Protein AF-0000000067829234 (afdb_homodimer)

Nearest PDB structures (foldseek):
  2b5a-assembly1_A  TM=8.976E-01  e=8.799E-05  [Bacillus] caldolyticus
  1y7y-assembly1_B  TM=9.297E-01  e=1.740E-04  Aeromonas hydrophila
  3f51-assembly1_A  TM=8.571E-01  e=1.270E-04  Corynebacterium glutamicum
  3f52-assembly1_A  TM=8.426E-01  e=2.511E-04  Corynebacterium glutamicum
  3f52-assembly1_E  TM=8.474E-01  e=3.439E-04  Corynebacterium glutamicum

Organism: Lawsonia intracellularis (strain PHE/MN1-00) (NCBI:txid363253)

pLDDT: mean 92.67, std 13.58, range [42.0, 98.81]

Secondary structure (DSSP, 8-state):
--THHHHHHHHHHHHHHHHTT--HHHHHHHHTS-HHHHHHHHTT----BHHHHHHHHHHTT--HHHHHHHHHHHHHHHT-/--THHHHHHHHHHHHHHHHTT--HHHHHHHHTS-HHHHHHHHTT----BHHHHHHHHHHTT--HHHHHHHHHHHHHHHT-

Radius of gyration: 15.02 Å; Cα contacts (8 Å, |Δi|>4): 234; chains: 2; bounding box: 24×43×37 Å

InterPro domains:
  IPR001387 Cro/C1-type, helix-turn-helix domain [PF01381] (13-67)
  IPR001387 Cro/C1-type, helix-turn-helix domain [PS50943] (13-67)
  IPR001387 Cro/C1-type, helix-turn-helix domain [SM00530] (12-67)
  IPR001387 Cro/C1-type, helix-turn-helix domain [cd00093] (10-67)
  IPR010982 Lambda repressor-like, DNA-binding domain superfamily [G3DSA:1.10.260.40] (1-76)
  IPR010982 Lambda repressor-like, DNA-binding domain superfamily [SSF47413] (5-69)
  IPR050807 Transcriptional regulator/dioxygenase, bacterial-type [PTHR46797] (6-72)

Solvent-accessible surface area (backbone atoms only — not comparable to full-atom values): 8136 Å² total; per-residue (Å²): 131,77,67,61,49,29,39,45,46,7,49,49,49,48,51,53,36,52,76,68,70,46,50,56,58,61,37,13,58,50,26,71,48,54,41,68,54,44,53,34,29,40,67,28,71,45,72,53,31,52,69,38,48,46,17,41,18,53,52,70,73,35,55,51,31,60,44,30,41,55,48,46,53,51,46,57,49,59,80,94,131,77,67,61,48,29,38,46,46,7,49,48,49,47,52,53,35,53,76,69,68,46,50,56,57,59,37,12,59,49,26,72,50,54,42,67,54,44,54,33,28,41,66,28,72,45,72,54,30,51,67,38,47,47,17,43,17,52,52,71,74,36,54,50,30,58,43,30,43,56,49,46,53,49,48,57,49,59,79,94

Structure (mmCIF, N/CA/C/O backbone):
data_AF-0000000067829234-model_v1
#
loop_
_entity.id
_entity.type
_entity.pdbx_description
1 polymer 'Predicted transcriptional regulators'
#
loop_
_atom_site.group_PDB
_atom_site.id
_atom_site.type_symbol
_atom_site.label_atom_id
_atom_site.label_alt_id
_atom_site.label_comp_id
_atom_site.label_asym_id
_atom_site.label_entity_id
_atom_site.label_seq_id
_atom_site.pdbx_PDB_ins_code
_atom_site.Cartn_x
_atom_site.Cartn_y
_atom_site.Cartn_z
_atom_site.occupancy
_atom_site.B_iso_or_equiv
_atom_site.auth_seq_id
_atom_site.auth_comp_id
_atom_site.auth_asym_id
_atom_site.auth_atom_id
_atom_site.pdbx_PDB_model_num
ATOM 1 N N . MET A 1 1 ? 10.969 1.668 10.93 1 42.69 1 MET A N 1
ATOM 2 C CA . MET A 1 1 ? 9.836 1.156 10.164 1 42.69 1 MET A CA 1
ATOM 3 C C . MET A 1 1 ? 9.539 -0.294 10.531 1 42.69 1 MET A C 1
ATOM 5 O O . MET A 1 1 ? 10.383 -1.17 10.359 1 42.69 1 MET A O 1
ATOM 9 N N . LYS A 1 2 ? 8.672 -0.537 11.445 1 49.62 2 LYS A N 1
ATOM 10 C CA . LYS A 1 2 ? 8.547 -1.712 12.305 1 49.62 2 LYS A CA 1
ATOM 11 C C . LYS A 1 2 ? 8.336 -2.977 11.477 1 49.62 2 LYS A C 1
ATOM 13 O O . LYS A 1 2 ? 7.473 -3.006 10.594 1 49.62 2 LYS A O 1
ATOM 18 N N . LYS A 1 3 ? 9.328 -3.949 11.367 1 60.09 3 LYS A N 1
ATOM 19 C CA . LYS A 1 3 ? 9.617 -5.305 10.906 1 60.09 3 LYS A CA 1
ATOM 20 C C . LYS A 1 3 ? 8.383 -6.191 10.992 1 60.09 3 LYS A C 1
ATOM 22 O O . LYS A 1 3 ? 8.211 -7.105 10.18 1 60.09 3 LYS A O 1
ATOM 27 N N . PHE A 1 4 ? 7.535 -5.746 11.828 1 61.94 4 PHE A N 1
ATOM 28 C CA . PHE A 1 4 ? 6.484 -6.691 12.195 1 61.94 4 PHE A CA 1
ATOM 29 C C . PHE A 1 4 ? 5.422 -6.766 11.109 1 61.94 4 PHE A C 1
ATOM 31 O O . PHE A 1 4 ? 4.988 -7.855 10.727 1 61.94 4 PHE A O 1
ATOM 38 N N . HIS A 1 5 ? 5.285 -5.738 10.406 1 80.94 5 HIS A N 1
ATOM 39 C CA . HIS A 1 5 ? 4.199 -5.793 9.43 1 80.94 5 HIS A CA 1
ATOM 40 C C . HIS A 1 5 ? 4.617 -6.551 8.18 1 80.94 5 HIS A C 1
ATOM 42 O O . HIS A 1 5 ? 3.803 -7.254 7.574 1 80.94 5 HIS A O 1
ATOM 48 N N . SER A 1 6 ? 5.867 -6.527 8.102 1 89.06 6 SER A N 1
ATOM 49 C CA . SER A 1 6 ? 6.336 -7.164 6.879 1 89.06 6 SER A CA 1
ATOM 50 C C . SER A 1 6 ? 6.211 -8.68 6.965 1 89.06 6 SER A C 1
ATOM 52 O O . SER A 1 6 ? 5.832 -9.336 5.988 1 89.06 6 SER A O 1
ATOM 54 N N . THR A 1 7 ? 6.508 -9.164 8.148 1 93.12 7 THR A N 1
ATOM 55 C CA . THR A 1 7 ? 6.422 -10.609 8.32 1 93.12 7 THR A CA 1
ATOM 56 C C . THR A 1 7 ? 4.969 -11.078 8.234 1 93.12 7 THR A C 1
ATOM 58 O O . THR A 1 7 ? 4.672 -12.078 7.574 1 93.12 7 THR A O 1
ATOM 61 N N . GLN A 1 8 ? 4.082 -10.438 8.93 1 95.06 8 GLN A N 1
ATOM 62 C CA . GLN A 1 8 ? 2.664 -10.781 8.906 1 95.06 8 GLN A CA 1
ATOM 63 C C . GLN A 1 8 ? 2.092 -10.648 7.496 1 95.06 8 GLN A C 1
ATOM 65 O O . GLN A 1 8 ? 1.313 -11.492 7.051 1 95.06 8 GLN A O 1
ATOM 70 N N . PHE A 1 9 ? 2.508 -9.625 6.859 1 97.12 9 PHE A N 1
ATOM 71 C CA . PHE A 1 9 ? 2.072 -9.438 5.484 1 97.12 9 PHE A CA 1
ATOM 72 C C . PHE A 1 9 ? 2.539 -10.586 4.598 1 97.12 9 PHE A C 1
ATOM 74 O O . PHE A 1 9 ? 1.765 -11.117 3.799 1 97.12 9 PHE A O 1
ATOM 81 N N . GLY A 1 10 ? 3.811 -10.844 4.734 1 98 10 GLY A N 1
ATOM 82 C CA . GLY A 1 10 ? 4.387 -11.898 3.912 1 98 10 GLY A CA 1
ATOM 83 C C . GLY A 1 10 ? 3.693 -13.234 4.086 1 98 10 GLY A C 1
ATOM 84 O O . GLY A 1 10 ? 3.41 -13.922 3.102 1 98 10 GLY A O 1
ATOM 85 N N . VAL A 1 11 ? 3.459 -13.609 5.289 1 97.12 11 VAL A N 1
ATOM 86 C CA . VAL A 1 11 ? 2.789 -14.875 5.594 1 97.12 11 VAL A CA 1
ATOM 87 C C . VAL A 1 11 ? 1.391 -14.875 4.98 1 97.12 11 VAL A C 1
ATOM 89 O O . VAL A 1 11 ? 0.973 -15.867 4.375 1 97.12 11 VAL A O 1
ATOM 92 N N . MET A 1 12 ? 0.711 -13.805 5.129 1 98 12 MET A N 1
ATOM 93 C CA . MET A 1 12 ? -0.623 -13.672 4.551 1 98 12 MET A CA 1
ATOM 94 C C . MET A 1 12 ? -0.573 -13.781 3.031 1 98 12 MET A C 1
ATOM 96 O O . MET A 1 12 ? -1.402 -14.469 2.43 1 98 12 MET A O 1
ATOM 100 N N . LEU A 1 13 ? 0.333 -13.102 2.434 1 98.62 13 LEU A N 1
ATOM 101 C CA . LEU A 1 13 ? 0.473 -13.117 0.982 1 98.62 13 LEU A CA 1
ATOM 102 C C . LEU A 1 13 ? 0.695 -14.539 0.475 1 98.62 13 LEU A C 1
ATOM 104 O O . LEU A 1 13 ? 0.054 -14.969 -0.489 1 98.62 13 LEU A O 1
ATOM 108 N N . ARG A 1 14 ? 1.616 -15.211 1.127 1 98.69 14 ARG A N 1
ATOM 109 C CA . ARG A 1 14 ? 1.902 -16.594 0.76 1 98.69 14 ARG A CA 1
ATOM 110 C C . ARG A 1 14 ? 0.654 -17.453 0.882 1 98.69 14 ARG A C 1
ATOM 112 O O . ARG A 1 14 ? 0.352 -18.25 -0.013 1 98.69 14 ARG A O 1
ATOM 119 N N . THR A 1 15 ? -0.02 -17.328 1.96 1 98.69 15 THR A N 1
ATOM 120 C CA . THR A 1 15 ? -1.226 -18.109 2.211 1 98.69 15 THR A CA 1
ATOM 121 C C . THR A 1 15 ? -2.273 -17.859 1.132 1 98.69 15 THR A C 1
ATOM 123 O O . THR A 1 15 ? -2.85 -18.797 0.579 1 98.69 15 THR A O 1
ATOM 126 N N . LEU A 1 16 ? -2.561 -16.594 0.812 1 98.75 16 LEU A N 1
ATOM 127 C CA . LEU A 1 16 ? -3.537 -16.234 -0.208 1 98.75 16 LEU A CA 1
ATOM 128 C C . LEU A 1 16 ? -3.117 -16.75 -1.575 1 98.75 16 LEU A C 1
ATOM 130 O O . LEU A 1 16 ? -3.949 -17.266 -2.328 1 98.75 16 LEU A O 1
ATOM 134 N N . ARG A 1 17 ? -1.846 -16.531 -1.876 1 98.75 17 ARG A N 1
ATOM 135 C CA . ARG A 1 17 ? -1.338 -17 -3.156 1 98.75 17 ARG A CA 1
ATOM 136 C C . ARG A 1 17 ? -1.562 -18.516 -3.305 1 98.75 17 ARG A C 1
ATOM 138 O O . ARG A 1 17 ? -2.076 -18.969 -4.328 1 98.75 17 ARG A O 1
ATOM 145 N N . GLN A 1 18 ? -1.193 -19.25 -2.299 1 98.75 18 GLN A N 1
ATOM 146 C CA . GLN A 1 18 ? -1.308 -20.703 -2.32 1 98.75 18 GLN A CA 1
ATOM 147 C C . GLN A 1 18 ? -2.77 -21.141 -2.373 1 98.75 18 GLN A C 1
ATOM 149 O O . GLN A 1 18 ? -3.113 -22.094 -3.078 1 98.75 18 GLN A O 1
ATOM 154 N N . GLN A 1 19 ? -3.623 -20.5 -1.604 1 98.44 19 GLN A N 1
ATOM 155 C CA . GLN A 1 19 ? -5.051 -20.797 -1.602 1 98.44 19 GLN A CA 1
ATOM 156 C C . GLN A 1 19 ? -5.648 -20.641 -2.996 1 98.44 19 GLN A C 1
ATOM 158 O O . GLN A 1 19 ? -6.609 -21.328 -3.352 1 98.44 19 GLN A O 1
ATOM 163 N N . ARG A 1 20 ? -5.031 -19.812 -3.777 1 97.75 20 ARG A N 1
ATOM 164 C CA . ARG A 1 20 ? -5.535 -19.531 -5.117 1 97.75 20 ARG A CA 1
ATOM 165 C C . ARG A 1 20 ? -4.82 -20.375 -6.16 1 97.75 20 ARG A C 1
ATOM 167 O O . ARG A 1 20 ? -5.062 -20.234 -7.359 1 97.75 20 ARG A O 1
ATOM 174 N N . GLY A 1 21 ? -3.861 -21.125 -5.723 1 98.31 21 GLY A N 1
ATOM 175 C CA . GLY A 1 21 ? -3.137 -22.016 -6.605 1 98.31 21 GLY A CA 1
ATOM 176 C C . GLY A 1 21 ? -2.137 -21.297 -7.496 1 98.31 21 GLY A C 1
ATOM 177 O O . GLY A 1 21 ? -1.801 -21.797 -8.578 1 98.31 21 GLY A O 1
ATOM 178 N N . LEU A 1 22 ? -1.713 -20.219 -7.117 1 98.62 22 LEU A N 1
ATOM 179 C CA . LEU A 1 22 ? -0.784 -19.438 -7.918 1 98.62 22 LEU A CA 1
ATOM 180 C C . LEU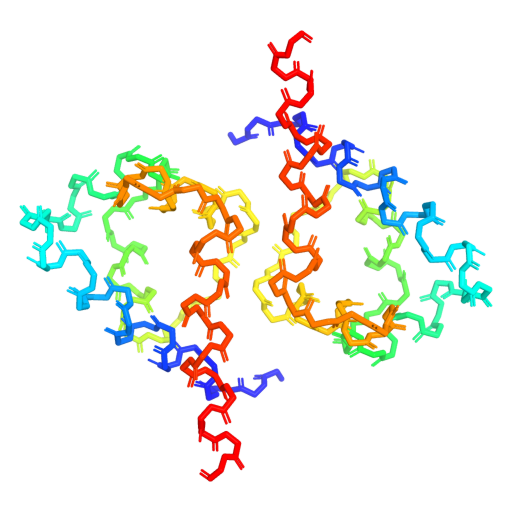 A 1 22 ? 0.66 -19.734 -7.535 1 98.62 22 LEU A C 1
ATOM 182 O O . LEU A 1 22 ? 0.968 -19.922 -6.352 1 98.62 22 LEU A O 1
ATOM 186 N N . SER A 1 23 ? 1.504 -19.781 -8.5 1 98.75 23 SER A N 1
ATOM 187 C CA . SER A 1 23 ? 2.939 -19.781 -8.242 1 98.75 23 SER A CA 1
ATOM 188 C C . SER A 1 23 ? 3.445 -18.375 -7.941 1 98.75 23 SER A C 1
ATOM 190 O O . SER A 1 23 ? 2.744 -17.391 -8.188 1 98.75 23 SER A O 1
ATOM 192 N N . GLN A 1 24 ? 4.578 -18.344 -7.41 1 98.81 24 GLN A N 1
ATOM 193 C CA . GLN A 1 24 ? 5.199 -17.031 -7.23 1 98.81 24 GLN A CA 1
ATOM 194 C C . GLN A 1 24 ? 5.391 -16.328 -8.57 1 98.81 24 GLN A C 1
ATOM 196 O O . GLN A 1 24 ? 5.227 -15.109 -8.656 1 98.81 24 GLN A O 1
ATOM 201 N N . GLN A 1 25 ? 5.727 -17.062 -9.594 1 98.75 25 GLN A N 1
ATOM 202 C CA . GLN A 1 25 ? 5.949 -16.516 -10.922 1 98.75 25 GLN A CA 1
ATOM 203 C C . GLN A 1 25 ? 4.672 -15.891 -11.484 1 98.75 25 GLN A C 1
ATOM 205 O O . GLN A 1 25 ? 4.695 -14.781 -12.016 1 98.75 25 GLN A O 1
ATOM 210 N N . THR A 1 26 ? 3.594 -16.641 -11.375 1 98.69 26 THR A N 1
ATOM 211 C CA . THR A 1 26 ? 2.32 -16.125 -11.883 1 98.69 26 THR A CA 1
ATOM 212 C C . THR A 1 26 ? 1.909 -14.859 -11.148 1 98.69 26 THR A C 1
ATOM 214 O O . THR A 1 26 ? 1.475 -13.891 -11.773 1 98.69 26 THR A O 1
ATOM 217 N N . LEU A 1 27 ? 2.018 -14.852 -9.859 1 98.75 27 LEU A N 1
ATOM 218 C CA . LEU A 1 27 ? 1.676 -13.672 -9.07 1 98.75 27 LEU A CA 1
ATOM 219 C C . LEU A 1 27 ? 2.576 -12.492 -9.438 1 98.75 27 LEU A C 1
ATOM 221 O O . LEU A 1 27 ? 2.117 -11.352 -9.5 1 98.75 27 LEU A O 1
ATOM 225 N N . ALA A 1 28 ? 3.842 -12.742 -9.625 1 98.81 28 ALA A N 1
ATOM 226 C CA . ALA A 1 28 ? 4.809 -11.711 -10 1 98.81 28 ALA A CA 1
ATOM 227 C C . ALA A 1 28 ? 4.41 -11.039 -11.312 1 98.81 28 ALA A C 1
ATOM 229 O O . ALA A 1 28 ? 4.574 -9.828 -11.461 1 98.81 28 ALA A O 1
ATOM 230 N N . GLU A 1 29 ? 3.912 -11.773 -12.227 1 98.38 29 GLU A N 1
ATOM 231 C CA . GLU A 1 29 ? 3.469 -11.242 -13.516 1 98.38 29 GLU A CA 1
ATOM 232 C C . GLU A 1 29 ? 2.318 -10.258 -13.336 1 98.38 29 GLU A C 1
ATOM 234 O O . GLU A 1 29 ? 2.314 -9.18 -13.938 1 98.38 29 GLU A O 1
ATOM 239 N N . PHE A 1 30 ? 1.363 -10.523 -12.508 1 96.31 30 PHE A N 1
ATOM 240 C CA . PHE A 1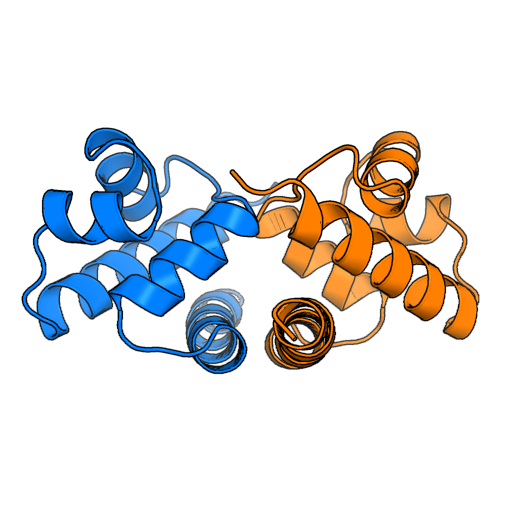 30 ? 0.243 -9.633 -12.234 1 96.31 30 PHE A CA 1
ATOM 241 C C . PHE A 1 30 ? 0.723 -8.352 -11.562 1 96.31 30 PHE A C 1
ATOM 243 O O . PHE A 1 30 ? 0.199 -7.27 -11.836 1 96.31 30 PHE A O 1
ATOM 250 N N . ALA A 1 31 ? 1.693 -8.578 -10.695 1 97.12 31 ALA A N 1
ATOM 251 C CA . ALA A 1 31 ? 2.191 -7.441 -9.922 1 97.12 31 ALA A CA 1
ATOM 252 C C . ALA A 1 31 ? 3.262 -6.68 -10.703 1 97.12 31 ALA A C 1
ATOM 254 O O . ALA A 1 31 ? 3.736 -5.633 -10.258 1 97.12 31 ALA A O 1
ATOM 255 N N . ASP A 1 32 ? 3.646 -7.164 -11.844 1 97 32 ASP A N 1
ATOM 256 C CA . ASP A 1 32 ? 4.66 -6.57 -12.711 1 97 32 ASP A CA 1
ATOM 257 C C . ASP A 1 32 ? 5.992 -6.422 -11.977 1 97 32 ASP A C 1
ATOM 259 O O . ASP A 1 32 ? 6.562 -5.332 -11.93 1 97 32 ASP A O 1
ATOM 263 N N . VAL A 1 33 ? 6.387 -7.477 -11.328 1 98.12 33 VAL A N 1
ATOM 264 C CA . VAL A 1 33 ? 7.672 -7.547 -10.641 1 98.12 33 VAL A CA 1
ATOM 265 C C . VAL A 1 33 ? 8.359 -8.875 -10.953 1 98.12 33 VAL A C 1
ATOM 267 O O . VAL A 1 33 ? 7.789 -9.727 -11.641 1 98.12 33 VAL A O 1
ATOM 270 N N . GLU A 1 34 ? 9.531 -8.961 -10.492 1 98.56 34 GLU A N 1
ATOM 271 C CA . GLU A 1 34 ? 10.266 -10.219 -10.648 1 98.56 34 GLU A CA 1
ATOM 272 C C . GLU A 1 34 ? 9.844 -11.234 -9.586 1 98.56 34 GLU A C 1
ATOM 274 O O . GLU A 1 34 ? 9.469 -10.852 -8.469 1 98.56 34 GLU A O 1
ATOM 279 N N . ARG A 1 35 ? 9.914 -12.5 -9.961 1 98.62 35 ARG A N 1
ATOM 280 C CA . ARG A 1 35 ? 9.547 -13.586 -9.055 1 98.62 35 ARG A CA 1
ATOM 281 C C . ARG A 1 35 ? 10.305 -13.477 -7.734 1 98.62 35 ARG A C 1
ATOM 283 O O . ARG A 1 35 ? 9.742 -13.727 -6.664 1 98.62 35 ARG A O 1
ATOM 290 N N . ASN A 1 36 ? 11.531 -13.133 -7.77 1 98.69 36 ASN A N 1
ATOM 291 C CA . ASN A 1 36 ? 12.352 -13.023 -6.566 1 98.69 36 ASN A CA 1
ATOM 292 C C . ASN A 1 36 ? 11.789 -11.984 -5.598 1 98.69 36 ASN A C 1
ATOM 294 O O . ASN A 1 36 ? 11.906 -12.133 -4.383 1 98.69 36 ASN A O 1
ATOM 298 N N . TYR A 1 37 ? 11.219 -10.992 -6.105 1 98.44 37 TYR A N 1
ATOM 299 C CA . TYR A 1 37 ? 10.617 -9.961 -5.266 1 98.44 37 TYR A CA 1
ATOM 300 C C . TYR A 1 37 ? 9.445 -10.523 -4.473 1 98.44 37 TYR A C 1
ATOM 302 O O . TYR A 1 37 ? 9.266 -10.195 -3.299 1 98.44 37 TYR A O 1
ATOM 310 N N . ILE A 1 38 ? 8.602 -11.391 -5.121 1 98.75 38 ILE A N 1
ATOM 311 C CA . ILE A 1 38 ? 7.512 -12.062 -4.41 1 98.75 38 ILE A CA 1
ATOM 312 C C . ILE A 1 38 ? 8.078 -12.883 -3.258 1 98.75 38 ILE A C 1
ATOM 314 O O . ILE A 1 38 ? 7.539 -12.867 -2.148 1 98.75 38 ILE A O 1
ATOM 318 N N . TYR A 1 39 ? 9.109 -13.562 -3.521 1 98.56 39 TYR A N 1
ATOM 319 C CA . TYR A 1 39 ? 9.773 -14.352 -2.49 1 98.56 39 TYR A CA 1
ATOM 320 C C . TYR A 1 39 ? 10.188 -13.469 -1.314 1 98.56 39 TYR A C 1
ATOM 322 O O . TYR A 1 39 ? 9.922 -13.812 -0.158 1 98.56 39 TYR A O 1
ATOM 330 N N . TYR A 1 40 ? 10.828 -12.352 -1.624 1 98.25 40 TYR A N 1
ATOM 331 C CA . TYR A 1 40 ? 11.266 -11.438 -0.577 1 98.25 40 TYR A CA 1
ATOM 332 C C . TYR A 1 40 ? 10.07 -10.891 0.202 1 98.25 40 TYR A C 1
ATOM 334 O O . TYR A 1 40 ? 10.141 -10.734 1.424 1 98.25 40 TYR A O 1
ATOM 342 N N . LEU A 1 41 ? 9 -10.578 -0.471 1 98.25 41 LEU A N 1
ATOM 343 C CA . LEU A 1 41 ? 7.789 -10.117 0.197 1 98.25 41 LEU A CA 1
ATOM 344 C C . LEU A 1 41 ? 7.262 -11.172 1.161 1 98.25 41 LEU A C 1
ATOM 346 O O . LEU A 1 41 ? 6.957 -10.867 2.316 1 98.25 41 LEU A O 1
ATOM 350 N N . GLU A 1 42 ? 7.227 -12.391 0.681 1 98.44 42 GLU A N 1
ATOM 351 C CA . GLU A 1 42 ? 6.637 -13.469 1.467 1 98.44 42 GLU A CA 1
ATOM 352 C C . GLU A 1 42 ? 7.508 -13.812 2.674 1 98.44 42 GLU A C 1
ATOM 354 O O . GLU A 1 42 ? 7.02 -14.367 3.658 1 98.44 42 GLU A O 1
ATOM 359 N N . LYS A 1 43 ? 8.734 -13.398 2.586 1 97.31 43 LYS A N 1
ATOM 360 C CA . LYS A 1 43 ? 9.664 -13.633 3.686 1 97.31 43 LYS A CA 1
ATOM 361 C C . LYS A 1 43 ? 9.742 -12.43 4.617 1 97.31 43 LYS A C 1
ATOM 363 O O . LYS A 1 43 ? 10.445 -12.461 5.629 1 97.31 43 LYS A O 1
ATOM 368 N N . GLY A 1 44 ? 9.062 -11.438 4.27 1 96.31 44 GLY A N 1
ATOM 369 C CA . GLY A 1 44 ? 9.078 -10.234 5.094 1 96.31 44 GLY A CA 1
ATOM 370 C C . GLY A 1 44 ? 10.344 -9.414 4.922 1 96.31 44 GLY A C 1
ATOM 371 O O . GLY A 1 44 ? 10.703 -8.633 5.805 1 96.31 44 GLY A O 1
ATOM 372 N N . LEU A 1 45 ? 10.977 -9.492 3.768 1 96.19 45 LEU A N 1
ATOM 37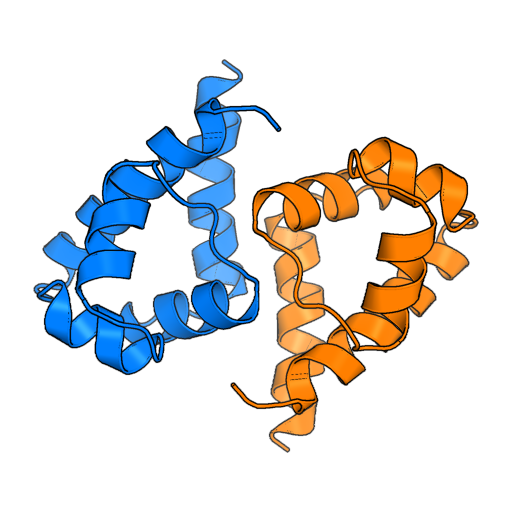3 C CA . LEU A 1 45 ? 12.281 -8.859 3.562 1 96.19 45 LEU A CA 1
ATOM 374 C C . LEU A 1 45 ? 12.148 -7.617 2.689 1 96.19 45 LEU A C 1
ATOM 376 O O . LEU A 1 45 ? 13.133 -6.922 2.439 1 96.19 45 LEU A O 1
ATOM 380 N N . SER A 1 46 ? 11.016 -7.281 2.225 1 96 46 SER A N 1
ATOM 381 C CA . SER A 1 46 ? 10.742 -6.082 1.439 1 96 46 SER A CA 1
ATOM 382 C C . SER A 1 46 ? 9.367 -5.508 1.773 1 96 46 SER A C 1
ATOM 384 O O . SER A 1 46 ? 8.461 -6.238 2.176 1 96 46 SER A O 1
ATOM 386 N N . ASP A 1 47 ? 9.25 -4.285 1.64 1 96.06 47 ASP A N 1
ATOM 387 C CA . ASP A 1 47 ? 8 -3.551 1.809 1 96.06 47 ASP A CA 1
ATOM 388 C C . ASP A 1 47 ? 7.438 -3.105 0.46 1 96.06 47 ASP A C 1
ATOM 390 O O . ASP A 1 47 ? 8.031 -2.26 -0.215 1 96.06 47 ASP A O 1
ATOM 394 N N . PRO A 1 48 ? 6.336 -3.672 0.07 1 97.31 48 PRO A N 1
ATOM 395 C CA . PRO A 1 48 ? 5.824 -3.373 -1.27 1 97.31 48 PRO A CA 1
ATOM 396 C C . PRO A 1 48 ? 5.301 -1.943 -1.396 1 97.31 48 PRO A C 1
ATOM 398 O O . PRO A 1 48 ? 4.848 -1.359 -0.409 1 97.31 48 PRO A O 1
ATOM 401 N N . THR A 1 49 ? 5.328 -1.433 -2.604 1 96.69 49 THR A N 1
ATOM 402 C CA . THR A 1 49 ? 4.766 -0.124 -2.912 1 96.69 49 THR A CA 1
ATOM 403 C C . THR A 1 49 ? 3.273 -0.238 -3.217 1 96.69 49 THR A C 1
ATOM 405 O O . THR A 1 49 ? 2.744 -1.344 -3.348 1 96.69 49 THR A O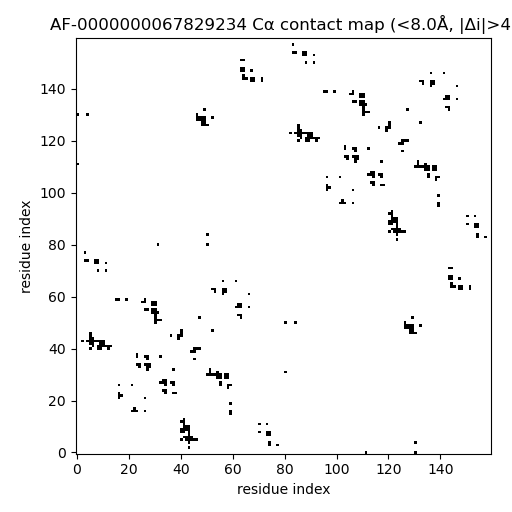 1
ATOM 408 N N . LEU A 1 50 ? 2.652 0.896 -3.34 1 97.25 50 LEU A N 1
ATOM 409 C CA . LEU A 1 50 ? 1.243 0.942 -3.713 1 97.25 50 LEU A CA 1
ATOM 410 C C . LEU A 1 50 ? 1.013 0.256 -5.055 1 97.25 50 LEU A C 1
ATOM 412 O O . LEU A 1 50 ? 0.079 -0.536 -5.199 1 97.25 50 LEU A O 1
ATOM 416 N N . GLY A 1 51 ? 1.846 0.569 -6 1 95.88 51 GLY A N 1
ATOM 417 C CA . GLY A 1 51 ? 1.696 -0.074 -7.297 1 95.88 51 GLY A CA 1
ATOM 418 C C . GLY A 1 51 ? 1.771 -1.588 -7.223 1 95.88 51 GLY A C 1
ATOM 419 O O . GLY A 1 51 ? 0.977 -2.285 -7.859 1 95.88 51 GLY A O 1
ATOM 420 N N . VAL A 1 52 ? 2.693 -2.064 -6.473 1 97.06 52 VAL A N 1
ATOM 421 C CA . VAL A 1 52 ? 2.854 -3.506 -6.312 1 97.06 52 VAL A CA 1
ATOM 422 C C . VAL A 1 52 ? 1.643 -4.082 -5.586 1 97.06 52 VAL A C 1
ATOM 424 O O . VAL A 1 52 ? 1.136 -5.145 -5.957 1 97.06 52 VAL A O 1
ATOM 427 N N . LEU A 1 53 ? 1.214 -3.41 -4.586 1 97.62 53 LEU A N 1
ATOM 428 C CA . LEU A 1 53 ? 0.06 -3.859 -3.814 1 97.62 53 LEU A CA 1
ATOM 429 C C . LEU A 1 53 ? -1.169 -4 -4.707 1 97.62 53 LEU A C 1
ATOM 431 O O . LEU A 1 53 ? -1.929 -4.961 -4.578 1 97.62 53 LEU A O 1
ATOM 435 N N . ILE A 1 54 ? -1.373 -3.09 -5.574 1 96.94 54 ILE A N 1
ATOM 436 C CA . ILE A 1 54 ? -2.504 -3.127 -6.492 1 96.94 54 ILE A CA 1
ATOM 437 C C . ILE A 1 54 ? -2.359 -4.312 -7.441 1 96.94 54 ILE A C 1
ATOM 439 O O . ILE A 1 54 ? -3.328 -5.035 -7.695 1 96.94 54 ILE A O 1
ATOM 443 N N . GLY A 1 55 ? -1.18 -4.477 -7.949 1 97.19 55 GLY A N 1
ATOM 444 C CA . GLY A 1 55 ? -0.921 -5.629 -8.805 1 97.19 55 GLY A CA 1
ATOM 445 C C . GLY A 1 55 ? -1.138 -6.953 -8.094 1 97.19 55 GLY A C 1
ATOM 446 O O . GLY A 1 55 ? -1.671 -7.895 -8.688 1 97.19 55 GLY A O 1
ATOM 447 N N . LEU A 1 56 ? -0.658 -7.031 -6.844 1 98.38 56 LEU A N 1
ATOM 448 C CA . LEU A 1 56 ? -0.87 -8.234 -6.051 1 98.38 56 LEU A CA 1
ATOM 449 C C . LEU A 1 56 ? -2.357 -8.516 -5.863 1 98.38 56 LEU A C 1
ATOM 451 O O . LEU A 1 56 ? -2.805 -9.656 -6.004 1 98.38 56 LEU A O 1
ATOM 455 N N . ALA A 1 57 ? -3.094 -7.488 -5.492 1 98.31 57 ALA A N 1
ATOM 456 C CA . ALA A 1 57 ? -4.535 -7.641 -5.328 1 98.31 57 ALA A CA 1
ATOM 457 C C . ALA A 1 57 ? -5.176 -8.195 -6.598 1 98.31 57 ALA A C 1
ATOM 459 O O . ALA A 1 57 ? -5.961 -9.148 -6.539 1 98.31 57 ALA A O 1
ATOM 460 N N . ASN A 1 58 ? -4.824 -7.664 -7.727 1 97 58 ASN A N 1
ATOM 461 C CA . ASN A 1 58 ? -5.352 -8.117 -9.008 1 97 58 ASN A CA 1
ATOM 462 C C . ASN A 1 58 ? -5.031 -9.586 -9.258 1 9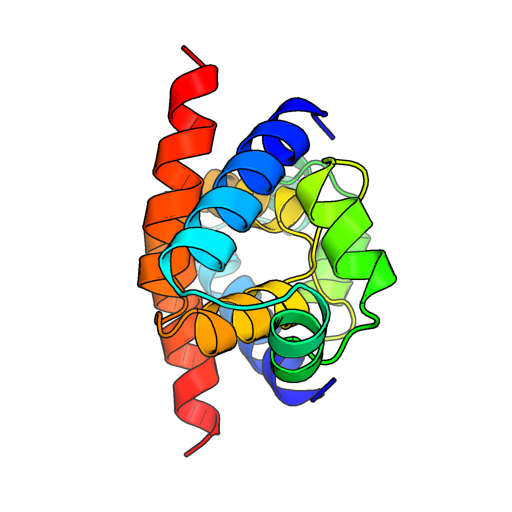7 58 ASN A C 1
ATOM 464 O O . ASN A 1 58 ? -5.902 -10.352 -9.672 1 97 58 ASN A O 1
ATOM 468 N N . GLY A 1 59 ? -3.781 -9.914 -9.008 1 97.94 59 GLY A N 1
ATOM 469 C CA . GLY A 1 59 ? -3.359 -11.297 -9.211 1 97.94 59 GLY A CA 1
ATOM 470 C C . GLY A 1 59 ? -4.082 -12.273 -8.305 1 97.94 59 GLY A C 1
ATOM 471 O O . GLY A 1 59 ? -4.281 -13.438 -8.672 1 97.94 59 GLY A O 1
ATOM 472 N N . LEU A 1 60 ? -4.484 -11.805 -7.191 1 98.56 60 LEU A N 1
ATOM 473 C CA . LEU A 1 60 ? -5.164 -12.648 -6.211 1 98.56 60 LEU A CA 1
ATOM 474 C C . LEU A 1 60 ? -6.672 -12.625 -6.434 1 98.56 60 LEU A C 1
ATOM 476 O O . LEU A 1 60 ? -7.422 -13.281 -5.703 1 98.56 60 LEU A O 1
ATOM 480 N N . GLY A 1 61 ? -7.164 -11.852 -7.371 1 97.88 61 GLY A N 1
ATOM 481 C CA . GLY A 1 61 ? -8.586 -11.758 -7.66 1 97.88 61 GLY A CA 1
ATOM 482 C C . GLY A 1 61 ? -9.352 -10.93 -6.645 1 97.88 61 GLY A C 1
ATOM 483 O O . GLY A 1 61 ? -10.523 -11.18 -6.383 1 97.88 61 GLY A O 1
ATOM 484 N N . LEU A 1 62 ? -8.711 -9.969 -6.074 1 98.12 62 LEU A N 1
ATOM 485 C CA . LEU A 1 62 ? -9.289 -9.07 -5.082 1 98.12 62 LEU A CA 1
ATOM 486 C C . LEU A 1 62 ? -9.219 -7.625 -5.559 1 98.12 62 LEU A C 1
ATOM 488 O O . LEU A 1 62 ? -8.289 -7.242 -6.27 1 98.12 62 LEU A O 1
ATOM 492 N N . ASN A 1 63 ? -10.234 -6.879 -5.18 1 96.75 63 ASN A N 1
ATOM 493 C CA . ASN A 1 63 ? -10.008 -5.441 -5.309 1 96.75 63 ASN A CA 1
ATOM 494 C C . ASN A 1 63 ? -9.078 -4.926 -4.215 1 96.75 63 ASN A C 1
ATOM 496 O O . ASN A 1 63 ? -8.82 -5.621 -3.229 1 96.75 63 ASN A O 1
ATOM 500 N N . PHE A 1 64 ? -8.562 -3.805 -4.398 1 97 64 PHE A N 1
ATOM 501 C CA . PHE A 1 64 ? -7.527 -3.295 -3.5 1 97 64 PHE A CA 1
ATOM 502 C C . PHE A 1 64 ? -8.078 -3.113 -2.09 1 97 64 PHE A C 1
ATOM 504 O O . PHE A 1 64 ? -7.398 -3.412 -1.108 1 97 64 PHE A O 1
ATOM 511 N N . SER A 1 65 ? -9.305 -2.582 -1.97 1 97.94 65 SER A N 1
ATOM 512 C CA . SER A 1 65 ? -9.883 -2.355 -0.652 1 97.94 65 SER A CA 1
ATOM 513 C C . SER A 1 65 ? -10.094 -3.67 0.092 1 97.94 65 SER A C 1
ATOM 515 O O . SER A 1 65 ? -9.914 -3.736 1.31 1 97.94 65 SER A O 1
ATOM 517 N N . GLU A 1 66 ? -10.484 -4.738 -0.614 1 98.19 66 GLU A N 1
ATOM 518 C CA . GLU A 1 66 ? -10.609 -6.059 -0.009 1 98.19 66 GLU A CA 1
ATOM 519 C C . GLU A 1 66 ? -9.258 -6.586 0.466 1 98.19 66 GLU A C 1
ATOM 521 O O . GLU A 1 66 ? -9.156 -7.145 1.561 1 98.19 66 GLU A O 1
ATOM 526 N N . PHE A 1 67 ? -8.305 -6.461 -0.379 1 98.62 67 PHE A N 1
ATOM 527 C CA . PHE A 1 67 ? -6.953 -6.871 -0.025 1 98.62 67 PHE A CA 1
ATOM 528 C C . PHE A 1 67 ? -6.461 -6.113 1.2 1 98.62 67 PHE A C 1
ATOM 530 O O . PHE A 1 67 ? -5.863 -6.703 2.104 1 98.62 67 PHE A O 1
ATOM 537 N N . ALA A 1 68 ? -6.77 -4.82 1.274 1 98.5 68 ALA A N 1
ATOM 538 C CA . ALA A 1 68 ? -6.375 -3.977 2.4 1 98.5 68 ALA A CA 1
ATOM 539 C C . ALA A 1 68 ? -7.043 -4.438 3.691 1 98.5 68 ALA A C 1
ATOM 541 O O . ALA A 1 68 ? -6.453 -4.348 4.77 1 98.5 68 ALA A O 1
ATOM 542 N N . GLU A 1 69 ? -8.258 -4.871 3.58 1 98.25 69 GLU A N 1
ATOM 543 C CA . GLU A 1 69 ? -8.945 -5.398 4.758 1 98.25 69 GLU A CA 1
ATOM 544 C C . GLU A 1 69 ? -8.211 -6.609 5.324 1 98.25 69 GLU A C 1
ATOM 546 O O . GLU A 1 69 ? -8.102 -6.758 6.543 1 98.25 69 GLU A O 1
ATOM 551 N N . LYS A 1 70 ? -7.805 -7.461 4.453 1 97.88 70 LYS A N 1
ATOM 552 C CA . LYS A 1 70 ? -7.066 -8.641 4.895 1 97.88 70 LYS A CA 1
ATOM 553 C C . LYS A 1 70 ? -5.738 -8.25 5.535 1 97.88 70 LYS A C 1
ATOM 555 O O . LYS A 1 70 ? -5.336 -8.836 6.543 1 97.88 70 LYS A O 1
ATOM 560 N N . ILE A 1 71 ? -5.074 -7.309 4.953 1 97.62 71 ILE A N 1
ATOM 561 C CA . ILE A 1 71 ? -3.814 -6.816 5.496 1 97.62 71 ILE A CA 1
ATOM 562 C C . ILE A 1 71 ? -4.043 -6.234 6.891 1 97.62 71 ILE A C 1
ATOM 564 O O . ILE A 1 71 ? -3.305 -6.539 7.828 1 97.62 71 ILE A O 1
ATOM 568 N N . GLU A 1 72 ? -5.004 -5.391 6.965 1 96.31 72 GLU A N 1
ATOM 569 C CA . GLU A 1 72 ? -5.324 -4.734 8.234 1 96.31 72 GLU A CA 1
ATOM 570 C C . GLU A 1 72 ? -5.602 -5.758 9.328 1 96.31 72 GLU A C 1
ATOM 572 O O . GLU A 1 72 ? -5.184 -5.578 10.477 1 96.31 72 GLU A O 1
ATOM 577 N N . THR A 1 73 ? -6.281 -6.781 8.969 1 95.88 73 THR A N 1
ATOM 578 C CA . THR A 1 73 ? -6.629 -7.828 9.922 1 95.88 73 THR A CA 1
ATOM 579 C C . THR A 1 73 ? -5.375 -8.5 10.477 1 95.88 73 THR A C 1
ATOM 581 O O . THR A 1 73 ? -5.27 -8.734 11.68 1 95.88 73 THR A O 1
ATOM 584 N N . VAL A 1 74 ? -4.41 -8.75 9.68 1 94.62 74 VAL A N 1
ATOM 585 C CA . VAL A 1 74 ? -3.25 -9.516 10.125 1 94.62 74 VAL A CA 1
ATOM 586 C C . VAL A 1 74 ? -2.275 -8.594 10.859 1 94.62 74 VAL A C 1
ATOM 588 O O . VAL A 1 74 ? -1.547 -9.039 11.75 1 94.62 74 VAL A O 1
ATOM 591 N N . ILE A 1 75 ? -2.266 -7.359 10.539 1 89.12 75 ILE A N 1
ATOM 592 C CA . ILE A 1 75 ? -1.344 -6.43 11.188 1 89.12 75 ILE A CA 1
ATOM 593 C C . ILE A 1 75 ? -1.883 -6.039 12.562 1 89.12 75 ILE A C 1
ATOM 595 O O . ILE A 1 75 ? -1.112 -5.82 13.492 1 89.12 75 ILE A O 1
ATOM 599 N N . SER A 1 76 ? -3.156 -5.758 12.594 1 83.25 76 SER A N 1
ATOM 600 C CA . SER A 1 76 ? -3.787 -5.414 13.867 1 83.25 76 SER A CA 1
ATOM 601 C C . SER A 1 76 ? -3.676 -6.555 14.867 1 83.25 76 SER A C 1
ATOM 603 O O . SER A 1 76 ? -3.699 -6.332 16.078 1 83.25 76 SER A O 1
ATOM 605 N N . ILE A 1 77 ? -3.732 -7.621 14.336 1 63 77 ILE A N 1
ATOM 606 C CA . ILE A 1 77 ? -3.678 -8.773 15.227 1 63 77 ILE A CA 1
ATOM 607 C C . ILE A 1 77 ? -2.338 -8.797 15.961 1 63 77 ILE A C 1
ATOM 609 O O . ILE A 1 77 ? -2.275 -9.141 17.141 1 63 77 ILE A O 1
ATOM 613 N N . ARG A 1 78 ? -1.388 -8.531 15.406 1 55.34 78 ARG A N 1
ATOM 614 C CA . ARG A 1 78 ? -0.136 -8.68 16.141 1 55.34 78 ARG A CA 1
ATOM 615 C C . ARG A 1 78 ? 0.076 -7.512 17.109 1 55.34 78 ARG A C 1
ATOM 617 O O . ARG A 1 78 ? 0.942 -7.57 17.984 1 55.34 78 ARG A O 1
ATOM 624 N N . LYS A 1 79 ? -0.438 -6.391 16.797 1 52.66 79 LYS A N 1
ATOM 625 C CA . LYS A 1 79 ? -0.367 -5.438 17.906 1 52.66 79 LYS A CA 1
ATOM 626 C C . LYS A 1 79 ? -0.955 -6.031 19.172 1 52.66 79 LYS A C 1
ATOM 628 O O . LYS A 1 79 ? -0.684 -5.543 20.281 1 52.66 79 LYS A O 1
ATOM 633 N N . LEU A 1 80 ? -1.562 -7.082 18.984 1 42.06 80 LEU A N 1
ATOM 634 C CA . LEU A 1 80 ? -2.033 -7.746 20.188 1 42.06 80 LEU A CA 1
ATOM 635 C C . LEU A 1 80 ? -1.016 -8.773 20.688 1 42.06 80 LEU A C 1
ATOM 637 O O . LEU A 1 80 ? -0.399 -9.469 19.875 1 42.06 80 LEU A O 1
ATOM 641 N N . MET B 1 1 ? 5.477 0.81 -14.773 1 42 1 MET B N 1
ATOM 642 C CA . MET B 1 1 ? 4.594 1.009 -13.625 1 42 1 MET B CA 1
ATOM 643 C C . MET B 1 1 ? 3.832 2.324 -13.742 1 42 1 MET B C 1
ATOM 645 O O . MET B 1 1 ? 4.438 3.395 -13.805 1 42 1 MET B O 1
ATOM 649 N N . LYS B 1 2 ? 2.658 2.287 -14.25 1 49.5 2 LYS B N 1
ATOM 650 C CA . LYS B 1 2 ? 1.913 3.369 -14.891 1 49.5 2 LYS B CA 1
ATOM 651 C C . LYS B 1 2 ? 1.734 4.547 -13.938 1 49.5 2 LYS B C 1
ATOM 653 O O . LYS B 1 2 ? 1.34 4.367 -12.781 1 49.5 2 LYS B O 1
ATOM 658 N N . LYS B 1 3 ? 2.352 5.746 -14.148 1 60.03 3 LYS B N 1
ATOM 659 C CA . LYS B 1 3 ? 2.438 7.145 -13.734 1 60.03 3 LYS B CA 1
ATOM 660 C C . LYS B 1 3 ? 1.092 7.652 -13.227 1 60.03 3 LYS B C 1
ATOM 662 O O . LYS B 1 3 ? 1.039 8.523 -12.359 1 60.03 3 LYS B O 1
ATOM 667 N N . PHE B 1 4 ? 0.13 6.93 -13.641 1 62.5 4 PHE B N 1
ATOM 668 C CA . PHE B 1 4 ? -1.191 7.523 -13.469 1 62.5 4 PHE B CA 1
ATOM 669 C C . PHE B 1 4 ? -1.683 7.352 -12.039 1 62.5 4 PHE B C 1
ATOM 671 O O . PHE B 1 4 ? -2.199 8.297 -11.438 1 62.5 4 PHE B O 1
ATOM 678 N N . HIS B 1 5 ? -1.214 6.371 -11.406 1 81.19 5 HIS B N 1
ATOM 679 C CA . HIS B 1 5 ? -1.777 6.168 -10.078 1 81.19 5 HIS B CA 1
ATOM 680 C C . HIS B 1 5 ? -1.117 7.086 -9.055 1 81.19 5 HIS B C 1
ATOM 682 O O . HIS B 1 5 ? -1.779 7.586 -8.141 1 81.19 5 HIS B O 1
ATOM 688 N N . SER B 1 6 ? 0.019 7.398 -9.484 1 89.69 6 SER B N 1
ATOM 689 C CA . SER B 1 6 ? 0.746 8.211 -8.516 1 89.69 6 SER B CA 1
ATOM 690 C C . SER B 1 6 ? 0.185 9.625 -8.445 1 89.69 6 SER B C 1
ATOM 692 O O . SER B 1 6 ? 0.073 10.211 -7.367 1 89.69 6 SER B O 1
ATOM 694 N N . THR B 1 7 ? -0.159 10.094 -9.625 1 93.44 7 THR B N 1
ATOM 695 C CA . THR B 1 7 ? -0.698 11.453 -9.656 1 93.44 7 THR B CA 1
ATOM 696 C C . THR B 1 7 ? -2.059 11.508 -8.969 1 93.44 7 THR B C 1
ATOM 698 O O . THR B 1 7 ? -2.326 12.422 -8.188 1 93.44 7 THR B O 1
ATOM 701 N N . GLN B 1 8 ? -2.938 10.609 -9.281 1 95.25 8 GLN B N 1
ATOM 702 C CA . GLN B 1 8 ? -4.258 10.562 -8.664 1 95.25 8 GLN B CA 1
ATOM 703 C C . GLN B 1 8 ? -4.152 10.352 -7.156 1 95.25 8 GLN B C 1
ATOM 705 O O . GLN B 1 8 ? -4.887 10.977 -6.387 1 95.25 8 GLN B O 1
ATOM 710 N N . PHE B 1 9 ? -3.258 9.516 -6.805 1 97.25 9 PHE B N 1
ATOM 711 C CA . PHE B 1 9 ? -3.029 9.297 -5.383 1 97.25 9 PHE B CA 1
ATOM 712 C C . PHE B 1 9 ? -2.582 10.578 -4.695 1 97.25 9 PHE B C 1
ATOM 714 O O . PHE B 1 9 ? -3.082 10.922 -3.623 1 97.25 9 PHE B O 1
ATOM 721 N N . GLY B 1 10 ? -1.593 11.172 -5.312 1 98 10 GLY B N 1
ATOM 722 C CA . GLY B 1 10 ? -1.048 12.391 -4.734 1 98 10 GLY B CA 1
ATOM 723 C C . GLY B 1 10 ? -2.09 13.477 -4.535 1 98 10 GLY B C 1
ATOM 724 O O . GLY B 1 10 ? -2.129 14.117 -3.484 1 98 10 GLY B O 1
ATOM 725 N N . VAL B 1 11 ? -2.895 13.703 -5.523 1 97.19 11 VAL B N 1
ATOM 726 C CA . VAL B 1 11 ? -3.949 14.703 -5.457 1 97.19 11 VAL B CA 1
ATOM 727 C C . VAL B 1 11 ? -4.922 14.359 -4.332 1 97.19 11 VAL B C 1
ATOM 729 O O . VAL B 1 11 ? -5.312 15.234 -3.553 1 97.19 11 VAL B O 1
ATOM 732 N N . MET B 1 12 ? -5.281 13.133 -4.262 1 98 12 MET B N 1
ATOM 733 C CA . MET B 1 12 ? -6.176 12.672 -3.205 1 98 12 MET B CA 1
ATOM 734 C C . MET B 1 12 ? -5.551 12.891 -1.831 1 98 12 MET B C 1
ATOM 736 O O . MET B 1 12 ? -6.223 13.352 -0.905 1 98 12 MET B O 1
ATOM 740 N N . LEU B 1 13 ? -4.324 12.531 -1.697 1 98.62 13 LEU B N 1
ATOM 741 C CA . LEU B 1 13 ? -3.625 12.672 -0.426 1 98.62 13 LEU B CA 1
ATOM 742 C C . LEU B 1 13 ? -3.615 14.125 0.03 1 98.62 13 LEU B C 1
ATOM 744 O O . LEU B 1 13 ? -3.904 14.414 1.193 1 98.62 13 LEU B O 1
ATOM 748 N N . ARG B 1 14 ? -3.262 14.977 -0.894 1 98.75 14 ARG B N 1
ATOM 749 C CA . ARG B 1 14 ? -3.246 16.406 -0.593 1 98.75 14 ARG B CA 1
ATOM 750 C C . ARG B 1 14 ? -4.625 16.891 -0.152 1 98.75 14 ARG B C 1
ATOM 752 O O . ARG B 1 14 ? -4.746 17.625 0.833 1 98.75 14 ARG B O 1
ATOM 759 N N . THR B 1 15 ? -5.605 16.516 -0.871 1 98.69 15 THR B N 1
ATOM 760 C CA . THR B 1 15 ? -6.973 16.906 -0.567 1 98.69 15 THR B CA 1
ATOM 761 C C . THR B 1 15 ? -7.383 16.438 0.825 1 98.69 15 THR B C 1
ATOM 763 O O . THR B 1 15 ? -7.922 17.219 1.616 1 98.69 15 THR B O 1
ATOM 766 N N . LEU B 1 16 ? -7.152 15.18 1.162 1 98.69 16 LEU B N 1
ATOM 767 C CA . LEU B 1 16 ? -7.492 14.617 2.467 1 98.69 16 LEU B CA 1
ATOM 768 C C . LEU B 1 16 ? -6.719 15.328 3.578 1 98.69 16 LEU B C 1
ATOM 770 O O . LEU B 1 16 ? -7.285 15.633 4.629 1 98.69 16 LEU B O 1
ATOM 774 N N . ARG B 1 17 ? -5.43 15.477 3.32 1 98.75 17 ARG B N 1
ATOM 775 C CA . ARG B 1 17 ? -4.605 16.156 4.312 1 98.75 17 ARG B CA 1
ATOM 776 C C . ARG B 1 17 ? -5.152 17.547 4.629 1 98.75 17 ARG B C 1
ATOM 778 O O . ARG B 1 17 ? -5.312 17.906 5.797 1 98.75 17 ARG B O 1
ATOM 785 N N . GLN B 1 18 ? -5.449 18.281 3.605 1 98.75 18 GLN B N 1
ATOM 786 C CA . GLN B 1 18 ? -5.941 19.656 3.758 1 98.75 18 GLN B CA 1
ATOM 787 C C . GLN B 1 18 ? -7.316 19.672 4.422 1 98.75 18 GLN B C 1
ATOM 789 O O . GLN B 1 18 ? -7.598 20.531 5.262 1 98.75 18 GLN B O 1
ATOM 794 N N . GLN B 1 19 ? -8.188 18.766 4.027 1 98.44 19 GLN B N 1
ATOM 795 C CA . GLN B 1 19 ? -9.516 18.656 4.621 1 98.44 19 GLN B CA 1
ATOM 796 C C . GLN B 1 19 ? -9.422 18.422 6.125 1 98.44 19 GLN B C 1
ATOM 798 O O . GLN B 1 19 ? -10.297 18.844 6.883 1 98.44 19 GLN B O 1
ATOM 803 N N . ARG B 1 20 ? -8.352 17.828 6.531 1 97.69 20 ARG B N 1
ATOM 804 C CA . ARG B 1 20 ? -8.164 17.5 7.941 1 97.69 20 ARG B CA 1
ATOM 805 C C . ARG B 1 20 ? -7.355 18.578 8.656 1 97.69 20 ARG B C 1
ATOM 807 O O . ARG B 1 20 ? -7.043 18.453 9.836 1 97.69 20 ARG B O 1
ATOM 814 N N . GLY B 1 21 ? -6.914 19.531 7.914 1 98.31 21 GLY B N 1
ATOM 815 C CA . GLY B 1 21 ? -6.176 20.656 8.477 1 98.31 21 GLY B CA 1
ATOM 816 C C . GLY B 1 21 ? -4.746 20.297 8.852 1 98.31 21 GLY B C 1
ATOM 817 O O . GLY B 1 21 ? -4.156 20.938 9.727 1 98.31 21 GLY B O 1
ATOM 818 N N . LEU B 1 22 ? -4.223 19.359 8.266 1 98.62 22 LEU B N 1
ATOM 819 C CA . LEU B 1 22 ? -2.871 18.906 8.578 1 98.62 22 LEU B CA 1
ATOM 820 C C . LEU B 1 22 ? -1.851 19.578 7.664 1 98.62 22 LEU B C 1
ATOM 822 O O . LEU B 1 22 ? -2.105 19.766 6.469 1 98.62 22 LEU B O 1
ATOM 826 N N . SER B 1 23 ? -0.745 19.938 8.219 1 98.75 23 SER B N 1
ATOM 827 C CA . SER B 1 23 ? 0.4 20.312 7.402 1 98.75 23 SER B CA 1
ATOM 828 C C . SER B 1 23 ? 1.112 19.094 6.84 1 98.75 23 SER B C 1
ATOM 830 O O . SER B 1 23 ? 0.877 17.969 7.293 1 98.75 23 SER B O 1
ATOM 832 N N . GLN B 1 24 ? 1.903 19.328 5.891 1 98.81 24 GLN B N 1
ATOM 833 C CA . GLN B 1 24 ? 2.734 18.234 5.398 1 98.81 24 GLN B CA 1
ATOM 834 C C . GLN B 1 24 ? 3.637 17.688 6.5 1 98.81 24 GLN B C 1
ATOM 836 O O . GLN B 1 24 ? 3.869 16.484 6.574 1 98.81 24 GLN B O 1
ATOM 841 N N . GLN B 1 25 ? 4.133 18.562 7.344 1 98.75 25 GLN B N 1
ATOM 842 C CA . GLN B 1 25 ? 5.016 18.172 8.438 1 98.75 25 GLN B CA 1
ATOM 843 C C . GLN B 1 25 ? 4.301 17.266 9.43 1 98.75 25 GLN B C 1
ATOM 845 O O . GLN B 1 25 ? 4.844 16.234 9.844 1 98.75 25 GLN B O 1
ATOM 850 N N . THR B 1 26 ? 3.104 17.656 9.805 1 98.69 26 THR B N 1
ATOM 851 C CA . THR B 1 26 ? 2.336 16.859 10.75 1 98.69 26 THR B CA 1
ATOM 852 C C . THR B 1 26 ? 2.037 15.484 10.172 1 98.69 26 THR B C 1
ATOM 854 O O . THR B 1 26 ? 2.178 14.469 10.859 1 98.69 26 THR B O 1
ATOM 857 N N . LEU B 1 27 ? 1.627 15.414 8.953 1 98.75 27 LEU B N 1
ATOM 858 C CA . LEU B 1 27 ? 1.34 14.141 8.312 1 98.75 27 LEU B CA 1
ATOM 859 C C . LEU B 1 27 ? 2.598 13.281 8.219 1 98.75 27 LEU B C 1
ATOM 861 O O . LEU B 1 27 ? 2.539 12.062 8.391 1 98.75 27 LEU B O 1
ATOM 865 N N . ALA B 1 28 ? 3.705 13.883 7.875 1 98.81 28 ALA B N 1
ATOM 866 C CA . ALA B 1 28 ? 4.984 13.188 7.773 1 98.81 28 ALA B CA 1
ATOM 867 C C . ALA B 1 28 ? 5.348 12.508 9.086 1 98.81 28 ALA B C 1
ATOM 869 O O . ALA B 1 28 ? 5.887 11.398 9.094 1 98.81 28 ALA B O 1
ATOM 870 N N . GLU B 1 29 ? 5.082 13.141 10.18 1 98.38 29 GLU B N 1
ATOM 871 C CA . GLU B 1 29 ? 5.359 12.578 11.5 1 98.38 29 GLU B CA 1
ATOM 872 C C . GLU B 1 29 ? 4.555 11.305 11.742 1 98.38 29 GLU B C 1
ATOM 874 O O . GLU B 1 29 ? 5.09 10.312 12.234 1 98.38 29 GLU B O 1
ATOM 879 N N . PHE B 1 30 ? 3.314 11.258 11.391 1 96.25 30 PHE B N 1
ATOM 880 C CA . PHE B 1 30 ? 2.473 10.078 11.547 1 96.25 30 PHE B CA 1
ATOM 881 C C . PHE B 1 30 ? 2.973 8.938 10.664 1 96.25 30 PHE B C 1
ATOM 883 O O . PHE B 1 30 ? 2.926 7.77 11.062 1 96.25 30 PHE B O 1
ATOM 890 N N . ALA B 1 31 ? 3.41 9.359 9.484 1 97 31 ALA B N 1
ATOM 891 C CA . ALA B 1 31 ? 3.846 8.359 8.523 1 97 31 ALA B CA 1
ATOM 892 C C . ALA B 1 31 ? 5.305 7.973 8.75 1 97 31 ALA B C 1
ATOM 894 O O . ALA B 1 31 ? 5.824 7.07 8.094 1 97 31 ALA B O 1
ATOM 895 N N . ASP B 1 32 ? 5.961 8.609 9.664 1 97 32 ASP B N 1
ATOM 896 C CA . ASP B 1 32 ? 7.359 8.367 10.008 1 97 32 ASP B CA 1
ATOM 897 C C . ASP B 1 32 ? 8.266 8.547 8.789 1 97 32 ASP B C 1
ATOM 899 O O . ASP B 1 32 ? 9.039 7.652 8.445 1 97 32 ASP B O 1
ATOM 903 N N . VAL B 1 33 ? 8.062 9.625 8.102 1 98 33 VAL B N 1
ATOM 904 C CA . VAL B 1 33 ? 8.883 10 6.953 1 98 33 VAL B CA 1
ATOM 905 C C . VAL B 1 33 ? 9.242 11.484 7.039 1 98 33 VAL B C 1
ATOM 907 O O . VAL B 1 33 ? 8.797 12.188 7.945 1 98 33 VAL B O 1
ATOM 910 N N . GLU B 1 34 ? 10.055 11.875 6.145 1 98.56 34 GLU B N 1
ATOM 911 C CA . GLU B 1 34 ? 10.406 13.289 6.062 1 98.56 34 GLU B CA 1
ATOM 912 C C . GLU B 1 34 ? 9.328 14.078 5.324 1 98.56 34 GLU B C 1
ATOM 914 O O . GLU B 1 34 ? 8.656 13.547 4.434 1 98.56 34 GLU B O 1
ATOM 919 N N . ARG B 1 35 ? 9.188 15.344 5.715 1 98.62 35 ARG B N 1
ATOM 920 C CA . ARG B 1 35 ? 8.203 16.219 5.098 1 98.62 35 ARG B CA 1
ATOM 921 C C . ARG B 1 35 ? 8.367 16.25 3.58 1 98.62 35 ARG B C 1
ATOM 923 O O . ARG B 1 35 ? 7.379 16.266 2.844 1 98.62 35 ARG B O 1
ATOM 930 N N . ASN B 1 36 ? 9.547 16.266 3.107 1 98.69 36 ASN B N 1
ATOM 931 C CA . ASN B 1 36 ? 9.812 16.312 1.672 1 98.69 36 ASN B CA 1
ATOM 932 C C . ASN B 1 36 ? 9.219 15.102 0.957 1 98.69 36 ASN B C 1
ATOM 934 O O . ASN B 1 36 ? 8.789 15.203 -0.194 1 98.69 36 ASN B O 1
ATOM 938 N N . TYR B 1 37 ? 9.203 14.016 1.581 1 98.44 37 TYR B N 1
ATOM 939 C CA . TYR B 1 37 ? 8.617 12.812 1.001 1 98.44 37 TYR B CA 1
ATOM 940 C C . TYR B 1 37 ? 7.121 12.977 0.786 1 98.44 37 TYR B C 1
ATOM 942 O O . TYR B 1 37 ? 6.578 12.531 -0.23 1 98.44 37 TYR B O 1
ATOM 950 N N . ILE B 1 38 ? 6.406 13.617 1.77 1 98.75 38 ILE B N 1
ATOM 951 C CA . ILE B 1 38 ? 4.988 13.914 1.602 1 98.75 38 ILE B CA 1
ATOM 952 C C . ILE B 1 38 ? 4.785 14.797 0.368 1 98.75 38 ILE B C 1
ATOM 954 O O . ILE B 1 38 ? 3.871 14.562 -0.424 1 98.75 38 ILE B O 1
ATOM 958 N N . TYR B 1 39 ? 5.598 15.75 0.227 1 98.56 39 TYR B N 1
ATOM 959 C CA . TYR B 1 39 ? 5.543 16.625 -0.94 1 98.56 39 TYR B CA 1
ATOM 960 C C . TYR B 1 39 ? 5.668 15.812 -2.229 1 98.56 39 TYR B C 1
ATOM 962 O O . TYR B 1 39 ? 4.879 15.992 -3.158 1 98.56 39 TYR B O 1
ATOM 970 N N . TYR B 1 40 ? 6.668 14.938 -2.268 1 98.25 40 TYR B N 1
ATOM 971 C CA . TYR B 1 40 ? 6.883 14.117 -3.451 1 98.25 40 TYR B CA 1
ATOM 972 C C . TYR B 1 40 ? 5.68 13.219 -3.711 1 98.25 40 TYR B C 1
ATOM 974 O O . TYR B 1 40 ? 5.285 13.008 -4.863 1 98.25 40 TYR B O 1
ATOM 982 N N . LEU B 1 41 ? 5.102 12.664 -2.684 1 98.31 41 LEU B N 1
ATOM 983 C CA . LEU B 1 41 ? 3.906 1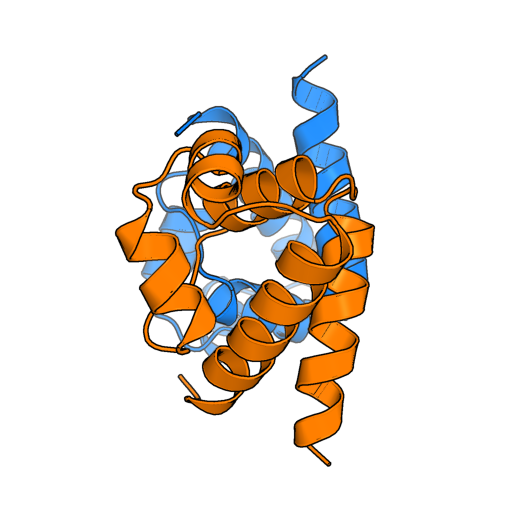1.844 -2.83 1 98.31 41 LEU B CA 1
ATOM 984 C C . LEU B 1 41 ? 2.764 12.656 -3.436 1 98.31 41 LEU B C 1
ATOM 986 O O . LEU B 1 41 ? 2.113 12.203 -4.383 1 98.31 41 LEU B O 1
ATOM 990 N N . GLU B 1 42 ? 2.596 13.836 -2.91 1 98.5 42 GLU B N 1
ATOM 991 C CA . GLU B 1 42 ? 1.466 14.664 -3.324 1 98.5 42 GLU B CA 1
ATOM 992 C C . GLU B 1 42 ? 1.64 15.156 -4.758 1 98.5 42 GLU B C 1
ATOM 994 O O . GLU B 1 42 ? 0.66 15.5 -5.422 1 98.5 42 GLU B O 1
ATOM 999 N N . LYS B 1 43 ? 2.854 15.102 -5.207 1 97.38 43 LYS B N 1
ATOM 1000 C CA . LYS B 1 43 ? 3.152 15.523 -6.57 1 97.38 43 LYS B CA 1
ATOM 1001 C C . LYS B 1 43 ? 3.176 14.336 -7.523 1 97.38 43 LYS B C 1
ATOM 1003 O O . LYS B 1 43 ? 3.377 14.5 -8.727 1 97.38 43 LYS B O 1
ATOM 1008 N N . GLY B 1 44 ? 3.008 13.211 -6.988 1 96.44 44 GLY B N 1
ATOM 1009 C CA . GLY B 1 44 ? 3.018 12.016 -7.82 1 96.44 44 GLY B CA 1
ATOM 1010 C C . GLY B 1 44 ? 4.414 11.586 -8.227 1 96.44 44 GLY B C 1
ATOM 1011 O O . GLY B 1 44 ? 4.586 10.875 -9.219 1 96.44 44 GLY B O 1
ATOM 1012 N N . LEU B 1 45 ? 5.41 11.906 -7.414 1 96.31 45 LEU B N 1
ATOM 1013 C CA . LEU B 1 45 ? 6.801 11.672 -7.789 1 96.31 45 LEU B CA 1
ATOM 1014 C C . LEU B 1 45 ? 7.379 10.492 -7.016 1 96.31 45 LEU B C 1
ATOM 1016 O O . LEU B 1 45 ? 8.523 10.094 -7.246 1 96.31 45 LEU B O 1
ATOM 1020 N N . SER B 1 46 ? 6.68 9.898 -6.141 1 96.12 46 SER B N 1
ATOM 1021 C CA . SER B 1 46 ? 7.082 8.719 -5.383 1 96.12 46 SER B CA 1
ATOM 1022 C C . SER B 1 46 ? 5.91 7.77 -5.168 1 96.12 46 SER B C 1
ATOM 1024 O O . SER B 1 46 ? 4.758 8.203 -5.125 1 96.12 46 SER B O 1
ATOM 1026 N N . ASP B 1 47 ? 6.199 6.57 -5.09 1 96.25 47 ASP B N 1
ATOM 1027 C CA . ASP B 1 47 ? 5.242 5.512 -4.781 1 96.25 47 ASP B CA 1
ATOM 1028 C C . ASP B 1 47 ? 5.422 5.008 -3.352 1 96.25 47 ASP B C 1
ATOM 1030 O O . ASP B 1 47 ? 6.441 4.398 -3.025 1 96.25 47 ASP B O 1
ATOM 1034 N N . PRO B 1 48 ? 4.465 5.27 -2.51 1 97.31 48 PRO B N 1
ATOM 1035 C CA . PRO B 1 48 ? 4.645 4.922 -1.099 1 97.31 48 PRO B CA 1
ATOM 1036 C C . PRO B 1 48 ? 4.629 3.414 -0.855 1 97.31 48 PRO B C 1
ATOM 1038 O O . PRO B 1 48 ? 3.998 2.67 -1.608 1 97.31 48 PRO B O 1
ATOM 1041 N N . THR B 1 49 ? 5.285 3.008 0.202 1 96.69 49 THR B N 1
ATOM 1042 C CA . THR B 1 49 ? 5.273 1.615 0.636 1 96.69 49 THR B CA 1
ATOM 1043 C C . THR B 1 49 ? 4.066 1.333 1.526 1 96.69 49 THR B C 1
ATOM 1045 O O . THR B 1 49 ? 3.355 2.256 1.926 1 96.69 49 THR B O 1
ATOM 1048 N N . LEU B 1 50 ? 3.887 0.083 1.817 1 97.19 50 LEU B N 1
ATOM 1049 C CA . LEU B 1 50 ? 2.822 -0.33 2.725 1 97.19 50 LEU B CA 1
ATOM 1050 C C . LEU B 1 50 ? 2.975 0.344 4.086 1 97.19 50 LEU B C 1
ATOM 1052 O O . LEU B 1 50 ? 2 0.852 4.645 1 97.19 50 LEU B O 1
ATOM 1056 N N . GLY B 1 51 ? 4.18 0.323 4.594 1 95.69 51 GLY B N 1
ATOM 1057 C CA . GLY B 1 51 ? 4.395 0.977 5.875 1 95.69 51 GLY B CA 1
ATOM 1058 C C . GLY B 1 51 ? 4.012 2.445 5.871 1 95.69 51 GLY B C 1
ATOM 1059 O O . GLY B 1 51 ? 3.385 2.932 6.812 1 95.69 51 GLY B O 1
ATOM 1060 N N . VAL B 1 52 ? 4.379 3.115 4.844 1 96.94 52 VAL B N 1
ATOM 1061 C CA . VAL B 1 52 ? 4.059 4.531 4.719 1 96.94 52 VAL B CA 1
ATOM 1062 C C . VAL B 1 52 ? 2.547 4.711 4.578 1 96.94 52 VAL B C 1
ATOM 1064 O O . VAL B 1 52 ? 1.963 5.613 5.18 1 96.94 52 VAL B O 1
ATOM 1067 N N . LEU B 1 53 ? 1.962 3.883 3.801 1 97.56 53 LEU B N 1
ATOM 1068 C CA . LEU B 1 53 ? 0.521 3.951 3.588 1 97.56 53 LEU B CA 1
ATOM 1069 C C . LEU B 1 53 ? -0.23 3.801 4.906 1 97.56 53 LEU B C 1
ATOM 1071 O O . LEU B 1 53 ? -1.212 4.508 5.152 1 97.56 53 LEU B O 1
ATOM 1075 N N . ILE B 1 54 ? 0.198 2.926 5.73 1 96.81 54 ILE B N 1
ATOM 1076 C CA . ILE B 1 54 ? -0.427 2.705 7.027 1 96.81 54 ILE B CA 1
ATOM 1077 C C . ILE B 1 54 ? -0.246 3.941 7.906 1 96.81 54 ILE B C 1
ATOM 1079 O O . ILE B 1 54 ? -1.187 4.383 8.57 1 96.81 54 ILE B O 1
ATOM 1083 N N . GLY B 1 55 ? 0.935 4.461 7.898 1 97.12 55 GLY B N 1
ATOM 1084 C CA . GLY B 1 55 ? 1.188 5.684 8.641 1 97.12 55 GLY B CA 1
ATOM 1085 C C . GLY B 1 55 ? 0.349 6.855 8.156 1 97.12 55 GLY B C 1
ATOM 1086 O O . GLY B 1 55 ? -0.134 7.648 8.969 1 97.12 55 GLY B O 1
ATOM 1087 N N . LEU B 1 56 ? 0.232 6.98 6.832 1 98.38 56 LEU B N 1
ATOM 1088 C CA . LEU B 1 56 ? -0.605 8.031 6.262 1 98.38 56 LEU B CA 1
ATOM 1089 C C . LEU B 1 56 ? -2.055 7.871 6.707 1 98.38 56 LEU B C 1
ATOM 1091 O O . LEU B 1 56 ? -2.705 8.852 7.078 1 98.38 56 LEU B O 1
ATOM 1095 N N . ALA B 1 57 ? -2.561 6.664 6.613 1 98.31 57 ALA B N 1
ATOM 1096 C CA . ALA B 1 57 ? -3.928 6.402 7.055 1 98.31 57 ALA B CA 1
ATOM 1097 C C . ALA B 1 57 ? -4.129 6.84 8.508 1 98.31 57 ALA B C 1
ATOM 1099 O O . ALA B 1 57 ? -5.098 7.531 8.82 1 98.31 57 ALA B O 1
ATOM 1100 N N . ASN B 1 58 ? -3.215 6.492 9.359 1 96.94 58 ASN B N 1
ATOM 1101 C CA . ASN B 1 58 ? -3.285 6.859 10.766 1 96.94 58 ASN B CA 1
ATOM 1102 C C . ASN B 1 58 ? -3.309 8.375 10.953 1 96.94 58 ASN B C 1
ATOM 1104 O O . ASN B 1 58 ? -4.109 8.898 11.727 1 96.94 58 ASN B O 1
ATOM 1108 N N . GLY B 1 59 ? -2.422 9.023 10.242 1 97.88 59 GLY B N 1
ATOM 1109 C CA . GLY B 1 59 ? -2.355 10.477 10.328 1 97.88 59 GLY B CA 1
ATOM 1110 C C . GLY B 1 59 ? -3.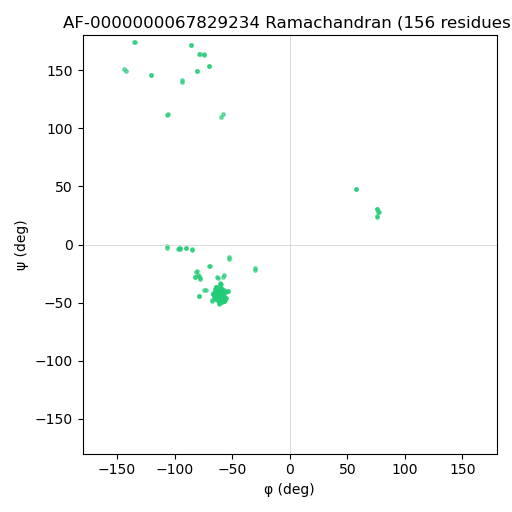621 11.164 9.859 1 97.88 59 GLY B C 1
ATOM 1111 O O . GLY B 1 59 ? -3.969 12.242 10.344 1 97.88 59 GLY B O 1
ATOM 1112 N N . LEU B 1 60 ? -4.289 10.531 8.977 1 98.56 60 LEU B N 1
ATOM 1113 C CA . LEU B 1 60 ? -5.512 11.094 8.406 1 98.56 60 LEU B CA 1
ATOM 1114 C C . LEU B 1 60 ? -6.73 10.672 9.219 1 98.56 60 LEU B C 1
ATOM 1116 O O . LEU B 1 60 ? -7.859 11.039 8.891 1 98.56 60 LEU B O 1
ATOM 1120 N N . GLY B 1 61 ? -6.562 9.859 10.227 1 97.88 61 GLY B N 1
ATOM 1121 C CA . GLY B 1 61 ? -7.66 9.398 11.062 1 97.88 61 GLY B CA 1
ATOM 1122 C C . GLY B 1 61 ? -8.508 8.328 10.398 1 97.88 61 GLY B C 1
ATOM 1123 O O . GLY B 1 61 ? -9.711 8.234 10.648 1 97.88 61 GLY B O 1
ATOM 1124 N N . LEU B 1 62 ? -7.914 7.543 9.555 1 98.12 62 LEU B N 1
ATOM 1125 C CA . LEU B 1 62 ? -8.57 6.457 8.836 1 98.12 62 LEU B CA 1
ATOM 1126 C C . LEU B 1 62 ? -7.918 5.117 9.156 1 98.12 62 LEU B C 1
ATOM 1128 O O . LEU B 1 62 ? -6.715 5.051 9.414 1 98.12 62 LEU B O 1
ATOM 1132 N N . ASN B 1 63 ? -8.742 4.102 9.188 1 96.75 63 ASN B N 1
ATOM 1133 C CA . ASN B 1 63 ? -8.094 2.799 9.117 1 96.75 63 ASN B CA 1
ATOM 1134 C C . ASN B 1 63 ? -7.586 2.494 7.715 1 96.75 63 ASN B C 1
ATOM 1136 O O . ASN B 1 63 ? -7.961 3.17 6.754 1 96.75 63 ASN B O 1
ATOM 1140 N N . PHE B 1 64 ? -6.75 1.562 7.602 1 97 64 PHE B N 1
ATOM 1141 C CA . PHE B 1 64 ? -6.078 1.305 6.332 1 97 64 PHE B CA 1
ATOM 1142 C C . PHE B 1 64 ? -7.078 0.895 5.262 1 97 64 PHE B C 1
ATOM 1144 O O . PHE B 1 64 ? -6.965 1.31 4.105 1 97 64 PHE B O 1
ATOM 1151 N N . SER B 1 65 ? -8.047 0.051 5.609 1 97.94 65 SER B N 1
ATOM 1152 C CA . SER B 1 65 ? -9.023 -0.406 4.629 1 97.94 65 SER B CA 1
ATOM 1153 C C . SER B 1 65 ? -9.875 0.751 4.117 1 97.94 65 SER B C 1
ATOM 1155 O O . SER B 1 65 ? -10.227 0.793 2.936 1 97.94 65 SER B O 1
ATOM 1157 N N . GLU B 1 66 ? -10.219 1.71 4.977 1 98.19 66 GLU B N 1
ATOM 1158 C CA . GLU B 1 66 ? -10.945 2.908 4.559 1 98.19 66 GLU B CA 1
ATOM 1159 C C . GLU B 1 66 ? -10.102 3.756 3.607 1 98.19 66 GLU B C 1
ATOM 1161 O O . GLU B 1 66 ? -10.609 4.258 2.604 1 98.19 66 GLU B O 1
ATOM 1166 N N . PHE B 1 67 ? -8.891 3.939 3.988 1 98.62 67 PHE B N 1
ATOM 1167 C CA . PHE B 1 67 ? -7.965 4.684 3.141 1 98.62 67 PHE B CA 1
ATOM 1168 C C . PHE B 1 67 ? -7.824 4.016 1.778 1 98.62 67 PHE B C 1
ATOM 1170 O O . PHE B 1 67 ? -7.832 4.691 0.747 1 98.62 67 PHE B O 1
ATOM 1177 N N . ALA B 1 68 ? -7.762 2.693 1.76 1 98.5 68 ALA B N 1
ATOM 1178 C CA . ALA B 1 68 ? -7.645 1.926 0.522 1 98.5 68 ALA B CA 1
ATOM 1179 C C . ALA B 1 68 ? -8.875 2.109 -0.357 1 98.5 68 ALA B C 1
ATOM 1181 O O . ALA B 1 68 ? -8.773 2.123 -1.586 1 98.5 68 ALA B O 1
ATOM 1182 N N . GLU B 1 69 ? -10.016 2.201 0.252 1 98.25 69 GLU B N 1
ATOM 1183 C CA . GLU B 1 69 ? -11.234 2.445 -0.51 1 98.25 69 GLU B CA 1
ATOM 1184 C C . GLU B 1 69 ? -11.164 3.775 -1.254 1 98.25 69 GLU B C 1
ATOM 1186 O O . GLU B 1 69 ? -11.602 3.873 -2.402 1 98.25 69 GLU B O 1
ATOM 1191 N N . LYS B 1 70 ? -10.695 4.762 -0.574 1 97.88 70 LYS B N 1
ATOM 1192 C CA . LYS B 1 70 ? -10.547 6.07 -1.205 1 97.88 70 LYS B CA 1
ATOM 1193 C C . LYS B 1 70 ? -9.547 6.02 -2.354 1 97.88 70 LYS B C 1
ATOM 1195 O O . LYS B 1 70 ? -9.758 6.637 -3.398 1 97.88 70 LYS B O 1
ATOM 1200 N N . ILE B 1 71 ? -8.469 5.324 -2.152 1 97.69 71 ILE B N 1
ATOM 1201 C CA . ILE B 1 71 ? -7.457 5.164 -3.188 1 97.69 71 ILE B CA 1
ATOM 1202 C C . ILE B 1 71 ? -8.062 4.461 -4.398 1 97.69 71 ILE B C 1
ATOM 1204 O O . ILE B 1 71 ? -7.883 4.898 -5.539 1 97.69 71 ILE B O 1
ATOM 1208 N N . GLU B 1 72 ? -8.688 3.383 -4.125 1 96.38 72 GLU B N 1
ATOM 1209 C CA . GLU B 1 72 ? -9.305 2.592 -5.188 1 96.38 72 GLU B CA 1
ATOM 1210 C C . GLU B 1 72 ? -10.266 3.434 -6.02 1 96.38 72 GLU B C 1
ATOM 1212 O O . GLU B 1 72 ? -10.312 3.307 -7.242 1 96.38 72 GLU B O 1
ATOM 1217 N N . THR B 1 73 ? -11 4.25 -5.355 1 95.94 73 THR B N 1
ATOM 1218 C CA . THR B 1 73 ? -11.977 5.102 -6.02 1 95.94 73 THR B CA 1
ATOM 1219 C C . THR B 1 73 ? -11.297 6.059 -6.992 1 95.94 73 THR B C 1
ATOM 1221 O O . THR B 1 73 ? -11.758 6.238 -8.117 1 95.94 73 THR B O 1
ATOM 1224 N N . VAL B 1 74 ? -10.203 6.613 -6.637 1 94.81 74 VAL B N 1
ATOM 1225 C CA . VAL B 1 74 ? -9.586 7.637 -7.469 1 94.81 74 VAL B CA 1
ATOM 1226 C C . VAL B 1 74 ? -8.781 6.98 -8.594 1 94.81 74 VAL B C 1
ATOM 1228 O O . VAL B 1 74 ? -8.633 7.555 -9.672 1 94.81 74 VAL B O 1
ATOM 1231 N N . ILE B 1 75 ? -8.305 5.82 -8.383 1 89.31 75 ILE B N 1
ATOM 1232 C CA . ILE B 1 75 ? -7.504 5.145 -9.398 1 89.31 75 ILE B CA 1
ATOM 1233 C C . ILE B 1 75 ? -8.422 4.543 -10.461 1 89.31 75 ILE B C 1
ATOM 1235 O O . ILE B 1 75 ? -8.07 4.492 -11.641 1 89.31 75 ILE B O 1
ATOM 1239 N N . SER B 1 76 ? -9.469 3.922 -9.992 1 83.62 76 SER B N 1
ATOM 1240 C CA . SER B 1 76 ? -10.445 3.34 -10.914 1 83.62 76 SER B CA 1
ATOM 1241 C C . SER B 1 76 ? -11.07 4.41 -11.797 1 83.62 76 SER B C 1
ATOM 1243 O O . SER B 1 76 ? -11.531 4.117 -12.906 1 83.62 76 SER B O 1
ATOM 1245 N N . ILE B 1 77 ? -11.203 5.453 -11.227 1 64.12 77 ILE B N 1
ATOM 1246 C CA . ILE B 1 77 ? -11.828 6.527 -11.984 1 64.12 77 ILE B CA 1
ATOM 1247 C C . ILE B 1 77 ? -10.961 6.879 -13.195 1 64.12 77 ILE B C 1
ATOM 1249 O O . ILE B 1 77 ? -11.484 7.156 -14.281 1 64.12 77 ILE B O 1
ATOM 1253 N N . ARG B 1 78 ? -9.844 6.91 -13.102 1 55.81 78 ARG B N 1
ATOM 1254 C CA . ARG B 1 78 ? -9.086 7.352 -14.266 1 55.81 78 ARG B CA 1
ATOM 1255 C C . ARG B 1 78 ? -8.977 6.238 -15.305 1 55.81 78 ARG B C 1
ATOM 1257 O O . ARG B 1 78 ? -8.609 6.488 -16.453 1 55.81 78 ARG B O 1
ATOM 1264 N N . LYS B 1 79 ? -8.977 5.039 -14.883 1 53.25 79 LYS B N 1
ATOM 1265 C CA . LYS B 1 79 ? -9.094 4.074 -15.969 1 53.25 79 LYS B CA 1
ATOM 1266 C C . LYS B 1 79 ? -10.297 4.395 -16.859 1 53.25 79 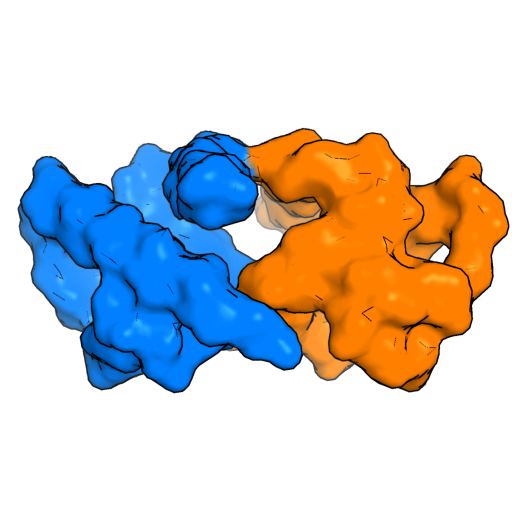LYS B C 1
ATOM 1268 O O . LYS B 1 79 ? -10.383 3.932 -18 1 53.25 79 LYS B O 1
ATOM 1273 N N . LEU B 1 80 ? -11.055 5.23 -16.375 1 42.59 80 LEU B N 1
ATOM 1274 C CA . LEU B 1 80 ? -12.148 5.664 -17.234 1 42.59 80 LEU B CA 1
ATOM 1275 C C . LEU B 1 80 ? -11.75 6.895 -18.047 1 42.59 80 LEU B C 1
ATOM 1277 O O . LEU B 1 80 ? -11.055 7.777 -17.531 1 42.59 80 LEU B O 1
#

Foldseek 3Di:
DDLVLQQLQLCLLVVLCVVQPHDLCQLCVLLVHHSVVNVCSNRSNDDDDPSSLCSNCVSSVHHSVVSVVSSCVSSVVVVD/DDLVLQQLQLCLLVVLCVVQPHDLCQLCVLLVHHSVVNVCSNRSNDDDDPSSLCSNCVSSVHHSVVSVVSSCVRSVVVVD

Sequence (160 aa):
MKKFHSTQFGVMLRTLRQQRGLSQQTLAEFADVERNYIYYLEKGLSDPTLGVLIGLANGLGLNFSEFAEKIETVISIRKLMKKFHSTQFGVMLRTLRQQRGLSQQTLAEFADVERNYIYYLEKGLSDPTLGVLIGLANGLGLNFSEFAEKIETVISIRKL